Protein AF-0000000077147424 (afdb_homodimer)

Solvent-accessible surface area (backbone atoms only — not comparable to full-atom values): 7860 Å² total; per-residue (Å²): 40,25,60,48,38,51,50,50,26,61,74,69,66,55,51,65,61,60,53,12,60,73,69,71,45,54,54,68,58,47,51,35,30,51,57,46,74,40,81,52,38,33,68,56,52,48,46,49,32,61,72,77,37,68,91,52,54,65,67,60,36,61,38,73,42,79,71,70,80,119,42,26,61,47,37,52,50,50,26,62,75,68,65,55,51,64,61,57,53,12,60,72,69,72,45,54,53,69,58,47,51,34,30,52,58,46,74,41,81,52,39,33,69,56,52,49,49,47,31,63,72,77,37,67,90,53,53,66,67,60,35,61,38,73,42,80,71,70,80,119

Nearest PDB structures (foldseek):
  3op9-assembly1_A  TM=8.267E-01  e=2.813E-02  Listeria innocua
  2lyk-assembly1_B  TM=8.275E-01  e=2.813E-02  Enterococcus faecalis
  6tri-assembly1_B  TM=7.674E-01  e=4.487E-02  Lactococcus phage TP901-1
  3f52-assembly1_E  TM=8.467E-01  e=4.375E-01  Corynebacterium glutamicum
  1x57-assembly1_A  TM=8.145E-01  e=3.892E-01  Homo sapiens

Foldseek 3Di:
DQVLLVVVCVVQVPDLVNLCVQVVHDSVVSVCCNVPNDDDDPVSLVSCCVPPNVVDDSCNRRVDDDPPPD/DQVQLVVVCVVQVPDLVNLCVVVVHDSVVSVCCNVPNDDDDPVSLVCCCVPPNVVDDSCNRRVDDDPPPD

Sequence (140 aa):
MYPNLRAEMARKRIMITQISSHLKLRHATVSDKINGKFRFYYDEAFEIKKTFFPEHSLEYLFEFEENEANMYPNLRAEMARKRIMITQISSHLKLRHATVSDKINGKFRFYYDEAFEIKKTFFPEHSLEYLFEFEENEAN

pLDDT: mean 95.04, std 11.77, range [36.16, 98.81]

Structure (mmCIF, N/CA/C/O backbone):
data_AF-0000000077147424-model_v1
#
loop_
_entity.id
_entity.type
_entity.pdbx_description
1 polymer 'Phage protein'
#
loop_
_atom_site.group_PDB
_atom_site.id
_atom_site.type_symbol
_atom_site.label_atom_id
_atom_site.label_alt_id
_atom_site.label_co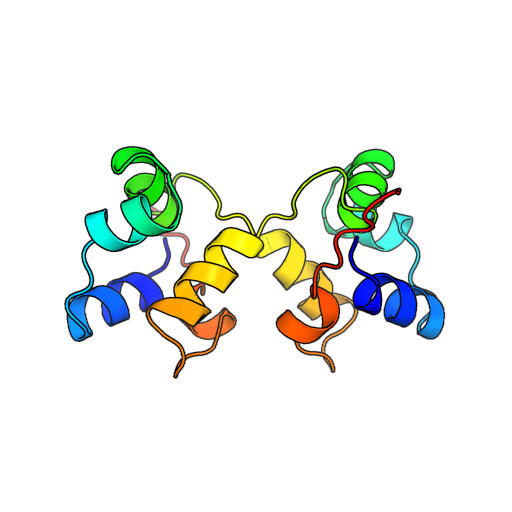mp_id
_atom_site.label_asym_id
_atom_site.label_entity_id
_atom_site.label_seq_id
_atom_site.pdbx_PDB_ins_code
_atom_site.Cartn_x
_atom_site.Cartn_y
_atom_site.Cartn_z
_atom_site.occupancy
_atom_site.B_iso_or_equiv
_atom_site.auth_seq_id
_atom_site.auth_comp_id
_atom_site.auth_asym_id
_atom_site.auth_atom_id
_atom_site.pdbx_PDB_model_num
ATOM 1 N N . MET A 1 1 ? 2.623 11.586 -8.945 1 93.88 1 MET A N 1
ATOM 2 C CA . MET A 1 1 ? 2.158 12.156 -7.68 1 93.88 1 MET A CA 1
ATOM 3 C C . MET A 1 1 ? 0.782 11.609 -7.312 1 93.88 1 MET A C 1
ATOM 5 O O . MET A 1 1 ? 0.156 10.906 -8.102 1 93.88 1 MET A O 1
ATOM 9 N N . TYR A 1 2 ? 0.279 12.031 -5.941 1 97.5 2 TYR A N 1
ATOM 10 C CA . TYR A 1 2 ? -1.034 11.625 -5.453 1 97.5 2 TYR A CA 1
ATOM 11 C C . TYR A 1 2 ? -1.946 12.828 -5.273 1 97.5 2 TYR A C 1
ATOM 13 O O . TYR A 1 2 ? -2.1 13.344 -4.16 1 97.5 2 TYR A O 1
ATOM 21 N N . PRO A 1 3 ? -2.539 13.219 -6.391 1 97.38 3 PRO A N 1
ATOM 22 C CA . PRO A 1 3 ? -3.273 14.484 -6.363 1 97.38 3 PRO A CA 1
ATOM 23 C C . PRO A 1 3 ? -4.441 14.469 -5.379 1 97.38 3 PRO A C 1
ATOM 25 O O . PRO A 1 3 ? -4.73 15.484 -4.742 1 97.38 3 PRO A O 1
ATOM 28 N N . ASN A 1 4 ? -5.156 13.344 -5.312 1 98.44 4 ASN A N 1
ATOM 29 C CA . ASN A 1 4 ? -6.285 13.273 -4.391 1 98.44 4 ASN A CA 1
ATOM 30 C C . ASN A 1 4 ? -5.832 13.375 -2.938 1 98.44 4 ASN A C 1
ATOM 32 O O . ASN A 1 4 ? -6.48 14.047 -2.131 1 98.44 4 ASN A O 1
ATOM 36 N N . LEU A 1 5 ? -4.738 12.742 -2.6 1 98.62 5 LEU A N 1
ATOM 37 C CA . LEU A 1 5 ? -4.195 12.844 -1.25 1 98.62 5 LEU A CA 1
ATOM 38 C C . LEU A 1 5 ? -3.846 14.289 -0.91 1 98.62 5 LEU A C 1
ATOM 40 O O . LEU A 1 5 ? -4.234 14.797 0.145 1 98.62 5 LEU A O 1
ATOM 44 N N . ARG A 1 6 ? -3.207 14.891 -1.836 1 97.94 6 ARG A N 1
ATOM 45 C CA . ARG A 1 6 ? -2.824 16.281 -1.626 1 97.94 6 ARG A CA 1
ATOM 46 C C . ARG A 1 6 ? -4.051 17.172 -1.439 1 97.94 6 ARG A C 1
ATOM 48 O O . ARG A 1 6 ? -4.07 18.031 -0.566 1 97.94 6 ARG A O 1
ATOM 55 N N . ALA A 1 7 ? -5 16.969 -2.293 1 98.44 7 ALA A N 1
ATOM 56 C CA . ALA A 1 7 ? -6.223 17.766 -2.225 1 98.44 7 ALA A CA 1
ATOM 57 C C . ALA A 1 7 ? -6.93 17.578 -0.887 1 98.44 7 ALA A C 1
ATOM 59 O O . ALA A 1 7 ? -7.387 18.547 -0.274 1 98.44 7 ALA A O 1
ATOM 60 N N . GLU A 1 8 ? -7.031 16.344 -0.472 1 98.62 8 GLU A N 1
ATOM 61 C CA . GLU A 1 8 ? -7.703 16.062 0.794 1 98.62 8 GLU A CA 1
ATOM 62 C C . GLU A 1 8 ? -6.91 16.625 1.972 1 98.62 8 GLU A C 1
ATOM 64 O O . GLU A 1 8 ? -7.492 17.094 2.951 1 98.62 8 GLU A O 1
ATOM 69 N N . MET A 1 9 ? -5.566 16.531 1.904 1 98.75 9 MET A N 1
ATOM 70 C CA . MET A 1 9 ? -4.73 17.156 2.926 1 98.75 9 MET A CA 1
ATOM 71 C C . MET A 1 9 ? -5.02 18.641 3.035 1 98.75 9 MET A C 1
ATOM 73 O O . MET A 1 9 ? -5.152 19.172 4.141 1 98.75 9 MET A O 1
ATOM 77 N N . ALA A 1 10 ? -5.078 19.281 1.881 1 98.5 10 ALA A N 1
ATOM 78 C CA . ALA A 1 10 ? -5.375 20.703 1.859 1 98.5 10 ALA A CA 1
ATOM 79 C C . ALA A 1 10 ? -6.766 20.984 2.422 1 98.5 10 ALA A C 1
ATOM 81 O O . ALA A 1 10 ? -6.945 21.906 3.225 1 98.5 10 ALA A O 1
ATOM 82 N N . ARG A 1 11 ? -7.723 20.219 2.096 1 98.38 11 ARG A N 1
ATOM 83 C CA . ARG A 1 11 ? -9.109 20.406 2.508 1 98.38 11 ARG A CA 1
ATOM 84 C C . ARG A 1 11 ? -9.258 20.25 4.016 1 98.38 11 ARG A C 1
ATOM 86 O O . ARG A 1 11 ? -10.008 21 4.656 1 98.38 11 ARG A O 1
ATOM 93 N N . LYS A 1 12 ? -8.562 19.344 4.543 1 98.38 12 LYS A N 1
ATOM 94 C CA . LYS A 1 12 ? -8.688 19.031 5.965 1 98.38 12 LYS A CA 1
ATOM 95 C C . LYS A 1 12 ? -7.566 19.688 6.77 1 98.38 12 LYS A C 1
ATOM 97 O O . LYS A 1 12 ? -7.461 19.484 7.98 1 98.38 12 LYS A O 1
ATOM 102 N N . ARG A 1 13 ? -6.719 20.344 6.062 1 98.5 13 ARG A N 1
ATOM 103 C CA . ARG A 1 13 ? -5.602 21.062 6.656 1 98.5 13 ARG A CA 1
ATOM 104 C C . ARG A 1 13 ? -4.656 20.094 7.383 1 98.5 13 ARG A C 1
ATOM 106 O O . ARG A 1 13 ? -4.246 20.359 8.516 1 98.5 13 ARG A O 1
ATOM 113 N N . ILE A 1 14 ? -4.445 19 6.848 1 98.69 14 ILE A N 1
ATOM 114 C CA . ILE A 1 14 ? -3.469 18.047 7.359 1 98.69 14 ILE A CA 1
ATOM 115 C C . ILE A 1 14 ? -2.082 18.375 6.816 1 98.69 14 ILE A C 1
ATOM 117 O O . ILE A 1 14 ? -1.896 18.5 5.602 1 98.69 14 ILE A O 1
ATOM 121 N N . MET A 1 15 ? -1.16 18.562 7.711 1 98.62 15 MET A N 1
ATOM 122 C CA . MET A 1 15 ? 0.202 18.906 7.324 1 98.62 15 MET A CA 1
ATOM 123 C C . MET A 1 15 ? 1.062 17.672 7.141 1 98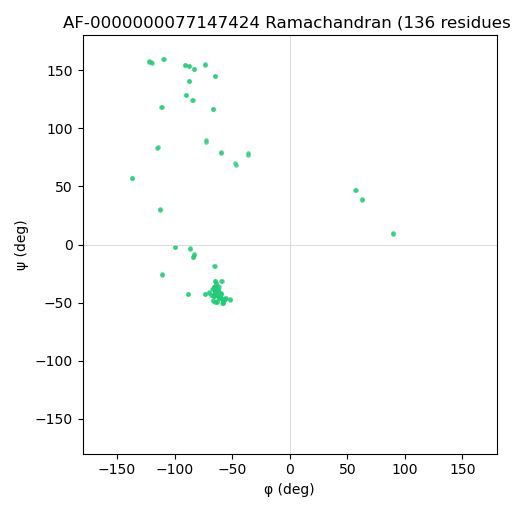.62 15 MET A C 1
ATOM 125 O O . MET A 1 15 ? 0.808 16.641 7.77 1 98.62 15 MET A O 1
ATOM 129 N N . ILE A 1 16 ? 2.105 17.797 6.32 1 98.69 16 ILE A N 1
ATOM 130 C CA . ILE A 1 16 ? 3.059 16.703 6.102 1 98.69 16 ILE A CA 1
ATOM 131 C C . ILE A 1 16 ? 3.707 16.312 7.426 1 98.69 16 ILE A C 1
ATOM 133 O O . ILE A 1 16 ? 3.961 15.133 7.668 1 98.69 16 ILE A O 1
ATOM 137 N N . THR A 1 17 ? 3.85 17.266 8.273 1 98.62 17 THR A N 1
ATOM 138 C CA . THR A 1 17 ? 4.48 17.031 9.57 1 98.62 17 THR A CA 1
ATOM 139 C C . THR A 1 17 ? 3.635 16.094 10.422 1 98.62 17 THR A C 1
ATOM 141 O O . THR A 1 17 ? 4.172 15.273 11.18 1 98.62 17 THR A O 1
ATOM 144 N N . GLN A 1 18 ? 2.361 16.203 10.344 1 98.81 18 GLN A N 1
ATOM 145 C CA . GLN A 1 18 ? 1.476 15.305 11.086 1 98.81 18 GLN A CA 1
ATOM 146 C C . GLN A 1 18 ? 1.594 13.867 10.57 1 98.81 18 GLN A C 1
ATOM 148 O O . GLN A 1 18 ? 1.661 12.93 11.367 1 98.81 18 GLN A O 1
ATOM 153 N N . ILE A 1 19 ? 1.628 13.742 9.289 1 98.81 19 ILE A N 1
ATOM 154 C CA . ILE A 1 19 ? 1.742 12.43 8.672 1 98.81 19 ILE A CA 1
ATOM 155 C C . ILE A 1 19 ? 3.109 11.828 8.992 1 98.81 19 ILE A C 1
ATOM 157 O O . ILE A 1 19 ? 3.203 10.672 9.414 1 98.81 19 ILE A O 1
ATOM 161 N N . SER A 1 20 ? 4.145 12.633 8.781 1 98.75 20 SER A N 1
ATOM 162 C CA . SER A 1 20 ? 5.5 12.148 9.023 1 98.75 20 SER A CA 1
ATOM 163 C C . SER A 1 20 ? 5.684 11.727 10.477 1 98.75 20 SER A C 1
ATOM 165 O O . SER A 1 20 ? 6.305 10.703 10.758 1 98.75 20 SER A O 1
ATOM 167 N N . SER A 1 21 ? 5.145 12.523 11.398 1 98.69 21 SER A N 1
ATOM 168 C CA . SER A 1 21 ? 5.207 12.188 12.82 1 98.69 21 SER A CA 1
ATOM 169 C C . SER A 1 21 ? 4.469 10.883 13.117 1 98.69 21 SER A C 1
ATOM 171 O O . SER A 1 21 ? 4.98 10.031 13.836 1 98.69 21 SER A O 1
ATOM 173 N N . HIS A 1 22 ? 3.332 10.75 12.531 1 98.5 22 HIS A N 1
ATOM 174 C CA . HIS A 1 22 ? 2.516 9.562 12.766 1 98.5 22 HIS A CA 1
ATOM 175 C C . HIS A 1 22 ? 3.203 8.305 12.242 1 98.5 22 HIS A C 1
ATOM 177 O O . HIS A 1 22 ? 3.154 7.254 12.883 1 98.5 22 HIS A O 1
ATOM 183 N N . LEU A 1 23 ? 3.811 8.383 11.094 1 98.5 23 LEU A N 1
ATOM 184 C CA . LEU A 1 23 ? 4.473 7.25 10.461 1 98.5 23 LEU A CA 1
ATOM 185 C C . LEU A 1 23 ? 5.879 7.059 11.023 1 98.5 23 LEU A C 1
ATOM 187 O O . LEU A 1 23 ? 6.539 6.062 10.719 1 98.5 23 LEU A O 1
ATOM 191 N N . LYS A 1 24 ? 6.336 7.988 11.797 1 98.62 24 LYS A N 1
ATOM 192 C CA . LYS A 1 24 ? 7.703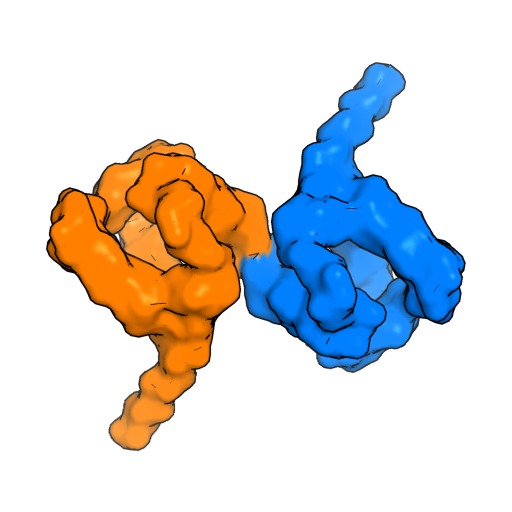 7.984 12.305 1 98.62 24 LYS A CA 1
ATOM 193 C C . LYS A 1 24 ? 8.719 7.957 11.172 1 98.62 24 LYS A C 1
ATOM 195 O O . LYS A 1 24 ? 9.656 7.156 11.18 1 98.62 24 LYS A O 1
ATOM 200 N N . LEU A 1 25 ? 8.461 8.805 10.234 1 98.62 25 LEU A N 1
ATOM 201 C CA . LEU A 1 25 ? 9.344 9.016 9.094 1 98.62 25 LEU A CA 1
ATOM 202 C C . LEU A 1 25 ? 9.773 10.477 9.008 1 98.62 25 LEU A C 1
ATOM 204 O O . LEU A 1 25 ? 9.125 11.352 9.578 1 98.62 25 LEU A O 1
ATOM 208 N N . ARG A 1 26 ? 10.883 10.688 8.336 1 98.5 26 ARG A N 1
ATOM 209 C CA . ARG A 1 26 ? 11.352 12.047 8.117 1 98.5 26 ARG A CA 1
ATOM 210 C C . ARG A 1 26 ? 10.383 12.828 7.242 1 98.5 26 ARG A C 1
ATOM 212 O O . ARG A 1 26 ? 9.836 12.289 6.281 1 98.5 26 ARG A O 1
ATOM 219 N N . HIS A 1 27 ? 10.273 14.133 7.566 1 98.44 27 HIS A N 1
ATOM 220 C CA . HIS A 1 27 ? 9.43 15.039 6.805 1 98.44 27 HIS A CA 1
ATOM 221 C C . HIS A 1 27 ? 9.734 14.961 5.312 1 98.44 27 HIS A C 1
ATOM 223 O O . HIS A 1 27 ? 8.82 14.844 4.492 1 98.44 27 HIS A O 1
ATOM 229 N N . ALA A 1 28 ? 11.008 15.008 4.984 1 98.44 28 ALA A N 1
ATOM 230 C CA . ALA A 1 28 ? 11.422 15.023 3.586 1 98.44 28 ALA A CA 1
ATOM 231 C C . ALA A 1 28 ? 11.023 13.734 2.877 1 98.44 28 ALA A C 1
ATOM 233 O O . ALA A 1 28 ? 10.648 13.758 1.702 1 98.44 28 ALA A O 1
ATOM 234 N N . THR A 1 29 ? 11.078 12.617 3.584 1 98.62 29 THR A N 1
ATOM 235 C CA . THR A 1 29 ? 10.719 11.312 3.033 1 98.62 29 THR A CA 1
ATOM 236 C C . THR A 1 29 ? 9.234 11.266 2.693 1 98.62 29 THR A C 1
ATOM 238 O O . THR A 1 29 ? 8.859 10.875 1.586 1 98.62 29 THR A O 1
ATOM 241 N N . VAL A 1 30 ? 8.414 11.781 3.598 1 98.62 30 VAL A N 1
ATOM 242 C CA . VAL A 1 30 ? 6.973 11.766 3.385 1 98.62 30 VAL A CA 1
ATOM 243 C C . VAL A 1 30 ? 6.602 12.742 2.273 1 98.62 30 VAL A C 1
ATOM 245 O O . VAL A 1 30 ? 5.766 12.438 1.422 1 98.62 30 VAL A O 1
ATOM 248 N N . SER A 1 31 ? 7.281 13.898 2.324 1 98.12 31 SER A N 1
ATOM 249 C CA . SER A 1 31 ? 7.066 14.867 1.254 1 98.12 31 SER A CA 1
ATOM 250 C C . SER A 1 31 ? 7.379 14.258 -0.11 1 98.12 31 SER A C 1
ATOM 252 O O . SER A 1 31 ? 6.594 14.391 -1.05 1 98.12 31 SER A O 1
ATOM 254 N N . ASP A 1 32 ? 8.531 13.602 -0.196 1 98.06 32 ASP A N 1
ATOM 255 C CA . ASP A 1 32 ? 8.953 12.977 -1.444 1 98.06 32 ASP A CA 1
ATOM 256 C C . ASP A 1 32 ? 7.973 11.891 -1.877 1 98.06 32 ASP A C 1
ATOM 258 O O . ASP A 1 32 ? 7.711 11.719 -3.068 1 98.06 32 ASP A O 1
ATOM 262 N N . LYS A 1 33 ? 7.402 11.156 -0.964 1 98.31 33 LYS A N 1
ATOM 263 C CA . LYS A 1 33 ? 6.43 10.109 -1.277 1 98.31 33 LYS A CA 1
ATOM 264 C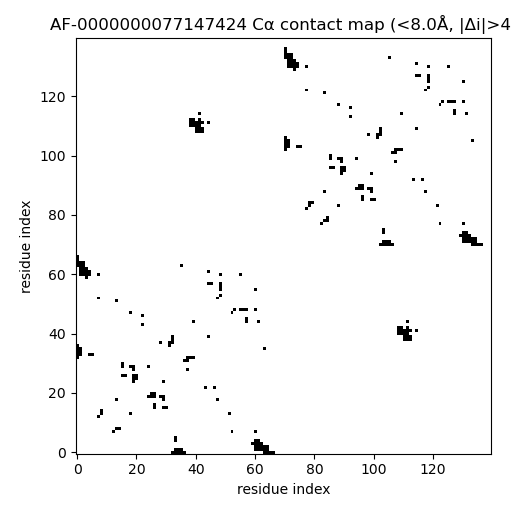 C . LYS A 1 33 ? 5.133 10.719 -1.809 1 98.31 33 LYS A C 1
ATOM 266 O O . LYS A 1 33 ? 4.605 10.273 -2.83 1 98.31 33 LYS A O 1
ATOM 271 N N . ILE A 1 34 ? 4.68 11.734 -1.214 1 97.88 34 ILE A N 1
ATOM 272 C CA . ILE A 1 34 ? 3.438 12.391 -1.604 1 97.88 34 ILE A CA 1
ATOM 273 C C . ILE A 1 34 ? 3.588 12.984 -3.004 1 97.88 34 ILE A C 1
ATOM 275 O O . ILE A 1 34 ? 2.639 12.977 -3.793 1 97.88 34 ILE A O 1
ATOM 279 N N . ASN A 1 35 ? 4.816 13.367 -3.24 1 96 35 ASN A N 1
ATOM 280 C CA . ASN A 1 35 ? 5.086 13.977 -4.539 1 96 35 ASN A CA 1
ATOM 281 C C . ASN A 1 35 ? 5.41 12.914 -5.594 1 96 35 ASN A C 1
ATOM 283 O O . ASN A 1 35 ? 5.648 13.25 -6.758 1 96 35 ASN A O 1
ATOM 287 N N . GLY A 1 36 ? 5.465 11.758 -5.219 1 96.38 36 GLY A N 1
ATOM 288 C CA . GLY A 1 36 ? 5.625 10.664 -6.168 1 96.38 36 GLY A CA 1
ATOM 289 C C . GLY A 1 36 ? 7.074 10.32 -6.449 1 96.38 36 GLY A C 1
ATOM 290 O O . GLY A 1 36 ? 7.371 9.57 -7.379 1 96.38 36 GLY A O 1
ATOM 291 N N . LYS A 1 37 ? 7.969 10.875 -5.688 1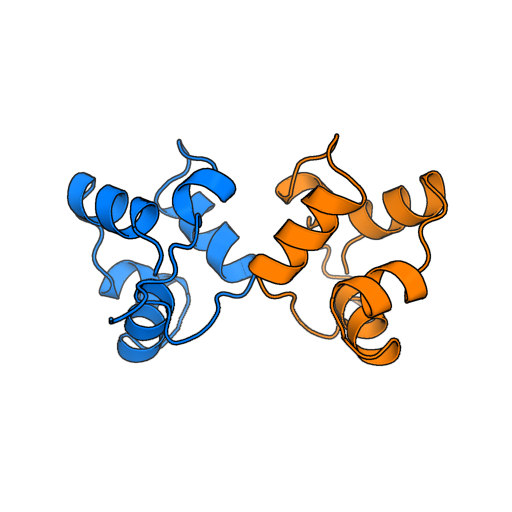 96.38 37 LYS A N 1
ATOM 292 C CA . LYS A 1 37 ? 9.391 10.578 -5.867 1 96.38 37 LYS A CA 1
ATOM 293 C C . LYS A 1 37 ? 9.727 9.188 -5.348 1 96.38 37 LYS A C 1
ATOM 295 O O . LYS A 1 37 ? 10.531 8.469 -5.953 1 96.38 37 LYS A O 1
ATOM 300 N N . PHE A 1 38 ? 9.188 8.828 -4.203 1 97.31 38 PHE A N 1
ATOM 301 C CA . PHE A 1 38 ? 9.328 7.5 -3.623 1 97.31 38 PHE A CA 1
ATOM 302 C C . PHE A 1 38 ? 7.969 6.84 -3.436 1 97.31 38 PHE A C 1
ATOM 304 O O . PHE A 1 38 ? 6.949 7.523 -3.334 1 97.31 38 PHE A O 1
ATOM 311 N N . ARG A 1 39 ? 7.988 5.59 -3.387 1 97.56 39 ARG A N 1
ATOM 312 C CA . ARG A 1 39 ? 6.758 4.82 -3.26 1 97.56 39 ARG A CA 1
ATOM 313 C C . ARG A 1 39 ? 6.32 4.727 -1.802 1 97.56 39 ARG A C 1
ATOM 315 O O . ARG A 1 39 ? 7.156 4.703 -0.896 1 97.56 39 ARG A O 1
ATOM 322 N N . PHE A 1 40 ? 5.023 4.605 -1.632 1 98.62 40 PHE A N 1
ATOM 323 C CA . PHE A 1 40 ? 4.488 4.254 -0.321 1 98.62 40 PHE A CA 1
ATOM 324 C C . PHE A 1 40 ? 4.434 2.742 -0.145 1 98.62 40 PHE A C 1
ATOM 326 O O . PHE A 1 40 ? 4.098 2.014 -1.081 1 98.62 40 PHE A O 1
ATOM 333 N N . TYR A 1 41 ? 4.777 2.387 1.075 1 98.56 41 TYR A N 1
ATOM 334 C CA . TYR A 1 41 ? 4.391 1.03 1.448 1 98.56 41 TYR A CA 1
ATOM 335 C C . TYR A 1 41 ? 2.889 0.939 1.697 1 98.56 41 TYR A C 1
ATOM 337 O O . TYR A 1 41 ? 2.25 1.937 2.041 1 98.56 41 TYR A O 1
ATOM 345 N N . TYR A 1 42 ? 2.359 -0.239 1.542 1 98.5 42 TYR A N 1
ATOM 346 C CA . TYR A 1 42 ? 0.928 -0.427 1.753 1 98.5 42 TYR A CA 1
ATOM 347 C C . TYR A 1 42 ? 0.529 -0.036 3.17 1 98.5 42 TYR A C 1
ATOM 349 O O . TYR A 1 42 ? -0.479 0.644 3.373 1 98.5 42 TYR A O 1
ATOM 357 N N . ASP A 1 43 ? 1.272 -0.481 4.172 1 97.88 43 ASP A N 1
ATOM 358 C CA . ASP A 1 43 ? 0.921 -0.223 5.566 1 97.88 43 ASP A CA 1
ATOM 359 C C . ASP A 1 43 ? 0.962 1.271 5.875 1 97.88 43 ASP A C 1
ATOM 361 O O . ASP A 1 43 ? 0.171 1.767 6.684 1 97.88 43 ASP A O 1
ATOM 365 N N . GLU A 1 44 ? 1.864 1.966 5.215 1 98.56 44 GLU A N 1
ATOM 366 C CA . GLU A 1 44 ? 1.912 3.416 5.371 1 98.56 44 GLU A CA 1
ATOM 367 C C . GLU A 1 44 ? 0.643 4.07 4.832 1 98.56 44 GLU A C 1
ATOM 369 O O . GLU A 1 44 ? 0.021 4.887 5.516 1 98.56 44 GLU A O 1
ATOM 374 N N . ALA A 1 45 ? 0.342 3.648 3.631 1 98.69 45 ALA A N 1
ATOM 375 C CA . ALA A 1 45 ? -0.854 4.184 2.986 1 98.69 45 ALA A CA 1
ATOM 376 C C . ALA A 1 45 ? -2.102 3.891 3.812 1 98.69 45 ALA A C 1
ATOM 378 O O . ALA A 1 45 ? -2.943 4.77 4.012 1 98.69 45 ALA A O 1
ATOM 379 N N . PHE A 1 46 ? -2.129 2.719 4.285 1 98.5 46 PHE A N 1
ATOM 380 C CA . PHE A 1 46 ? -3.266 2.289 5.09 1 98.5 46 PHE A CA 1
ATOM 381 C C . PHE A 1 46 ? -3.361 3.107 6.375 1 98.5 46 PHE A C 1
ATOM 383 O O . PHE A 1 46 ? -4.449 3.533 6.766 1 98.5 46 PHE A O 1
ATOM 390 N N . GLU A 1 47 ? -2.271 3.32 7.004 1 98.31 47 GLU A N 1
ATOM 391 C CA . GLU A 1 47 ? -2.25 4.09 8.242 1 98.31 47 GLU A CA 1
ATOM 392 C C . GLU A 1 47 ? -2.693 5.531 8 1 98.31 47 GLU A C 1
ATOM 394 O O . GLU A 1 47 ? -3.412 6.109 8.82 1 98.31 47 GLU A O 1
ATOM 399 N N . ILE A 1 48 ? -2.215 6.094 6.953 1 98.81 48 ILE A N 1
ATOM 400 C CA . ILE A 1 48 ? -2.605 7.457 6.605 1 98.81 48 ILE A CA 1
ATOM 401 C C . ILE A 1 48 ? -4.121 7.531 6.434 1 98.81 48 ILE A C 1
ATOM 403 O O . ILE A 1 48 ? -4.773 8.414 7 1 98.81 48 ILE A O 1
ATOM 407 N N . LYS A 1 49 ? -4.621 6.617 5.637 1 98.62 49 LYS A N 1
ATOM 408 C CA . LYS A 1 49 ? -6.062 6.582 5.414 1 98.62 49 LYS A CA 1
ATOM 409 C C . LYS A 1 49 ? -6.82 6.418 6.73 1 98.62 49 LYS A C 1
ATOM 411 O O . LYS A 1 49 ? -7.734 7.188 7.023 1 98.62 49 LYS A O 1
ATOM 416 N N . LYS A 1 50 ? -6.426 5.488 7.492 1 98.19 50 LYS A N 1
ATOM 417 C CA . LYS A 1 50 ? -7.113 5.133 8.727 1 98.19 50 LYS A CA 1
ATOM 418 C C . LYS A 1 50 ? -7.102 6.293 9.719 1 98.19 50 LYS A C 1
ATOM 420 O O . LYS A 1 50 ? -8.109 6.562 10.383 1 98.19 50 LYS A O 1
ATOM 425 N N . THR A 1 51 ? -6.082 6.953 9.797 1 98.69 51 THR A N 1
ATOM 426 C CA . THR A 1 51 ? -5.879 7.953 10.836 1 98.69 51 THR A CA 1
ATOM 427 C C . THR A 1 51 ? -6.418 9.312 10.391 1 98.69 51 THR A C 1
ATOM 429 O O . THR A 1 51 ? -7.082 10.008 11.164 1 98.69 51 THR A O 1
ATOM 432 N N . PHE A 1 52 ? -6.172 9.695 9.133 1 98.75 52 PHE A N 1
ATOM 433 C CA . PHE A 1 52 ? -6.406 11.086 8.758 1 98.75 52 PHE A CA 1
ATOM 434 C C . PHE A 1 52 ? -7.594 11.203 7.809 1 98.75 52 PHE A C 1
ATOM 436 O O . PHE A 1 52 ? -8.227 12.258 7.727 1 98.75 52 PHE A O 1
ATOM 443 N N . PHE A 1 53 ? -7.875 10.094 7.051 1 98.56 53 PHE A N 1
ATOM 444 C CA . PHE A 1 53 ? -8.906 10.188 6.027 1 98.56 53 PHE A CA 1
ATOM 445 C C . PHE A 1 53 ? -9.797 8.953 6.043 1 98.56 53 PHE A C 1
ATOM 447 O O . PHE A 1 53 ? -10.008 8.312 5.008 1 98.56 53 PHE A O 1
ATOM 454 N N . PRO A 1 54 ? -10.438 8.625 7.191 1 98 54 PRO A N 1
ATOM 455 C CA . PRO A 1 54 ? -11.211 7.391 7.301 1 98 54 PRO A CA 1
ATOM 456 C C . PRO A 1 54 ? -12.43 7.371 6.379 1 98 54 PRO A C 1
ATOM 458 O O . PRO A 1 54 ? -12.984 6.305 6.098 1 98 54 PRO A O 1
ATOM 461 N N . GLU A 1 55 ? -12.883 8.492 5.898 1 97.94 55 GLU A N 1
ATOM 462 C CA . GLU A 1 55 ? -14.078 8.617 5.07 1 97.94 55 GLU A CA 1
ATOM 463 C C . GLU A 1 55 ? -13.766 8.336 3.604 1 97.94 55 GLU A C 1
ATOM 465 O O . GLU A 1 55 ? -14.672 8.172 2.789 1 97.94 55 GLU A O 1
ATOM 470 N N . HIS A 1 56 ? -12.516 8.242 3.273 1 98.19 56 HIS A N 1
ATOM 471 C CA . HIS A 1 56 ? -12.117 8.016 1.888 1 98.19 56 HIS A CA 1
ATOM 472 C C . HIS A 1 56 ? -11.555 6.613 1.697 1 98.19 56 HIS A C 1
ATOM 474 O O . HIS A 1 56 ? -11.102 5.984 2.658 1 98.19 56 HIS A O 1
ATOM 480 N N . SER A 1 57 ? -11.555 6.172 0.483 1 97.19 57 SER A N 1
ATOM 481 C CA . SER A 1 57 ? -10.945 4.883 0.164 1 97.19 57 SER A CA 1
ATOM 482 C C . SER A 1 57 ? -9.461 5.035 -0.134 1 97.19 57 SER A C 1
ATOM 484 O O . SER A 1 57 ? -9.008 6.109 -0.533 1 97.19 57 SER A O 1
ATOM 486 N N . LEU A 1 58 ? -8.703 4.016 0.08 1 97.38 58 LEU A N 1
ATOM 487 C CA . LEU A 1 58 ? -7.289 3.975 -0.263 1 97.38 58 LEU A CA 1
ATOM 488 C C . LEU A 1 58 ? -7.078 4.285 -1.741 1 97.38 58 LEU A C 1
ATOM 490 O O . LEU A 1 58 ? -6.195 5.066 -2.096 1 97.38 58 LEU A O 1
ATOM 494 N N . GLU A 1 59 ? -7.879 3.66 -2.539 1 97.12 59 GLU A N 1
ATOM 495 C CA . GLU A 1 59 ? -7.738 3.785 -3.986 1 97.12 59 GLU A CA 1
ATOM 496 C C . GLU A 1 59 ? -7.945 5.227 -4.438 1 97.12 59 GLU A C 1
ATOM 498 O O . GLU A 1 59 ? -7.25 5.711 -5.336 1 97.12 59 GLU A O 1
ATOM 503 N N . TYR A 1 60 ? -8.922 5.855 -3.84 1 97.88 60 TYR A N 1
ATOM 504 C CA . TYR A 1 60 ? -9.164 7.262 -4.137 1 97.88 60 TYR A CA 1
ATOM 505 C C . TYR A 1 60 ? -7.977 8.117 -3.713 1 97.88 60 TYR A C 1
ATOM 507 O O . TYR A 1 60 ? -7.445 8.891 -4.512 1 97.88 60 TYR A O 1
ATOM 515 N N . LEU A 1 61 ? -7.496 7.953 -2.518 1 98.44 61 LEU A N 1
ATOM 516 C CA . LEU A 1 61 ? -6.445 8.781 -1.945 1 98.44 61 LEU A CA 1
ATOM 517 C C . LEU A 1 61 ? -5.129 8.586 -2.691 1 98.44 61 LEU A C 1
ATOM 519 O O . LEU A 1 61 ? -4.375 9.539 -2.896 1 98.44 61 LEU A O 1
ATOM 523 N N . PHE A 1 62 ? -4.91 7.367 -3.086 1 98.44 62 PHE A N 1
ATOM 524 C CA . PHE A 1 62 ? -3.588 7.039 -3.602 1 98.44 62 PHE A CA 1
ATOM 525 C C . PHE A 1 62 ? -3.648 6.727 -5.09 1 98.44 62 PHE A C 1
ATOM 527 O O . PHE A 1 62 ? -2.889 5.895 -5.586 1 98.44 62 PHE A O 1
ATOM 534 N N . GLU A 1 63 ? -4.617 7.383 -5.738 1 97.12 63 GLU A N 1
ATOM 535 C CA . GLU A 1 63 ? -4.586 7.395 -7.199 1 97.12 63 GLU A CA 1
ATOM 536 C C . GLU A 1 63 ? -3.387 8.18 -7.719 1 97.12 63 GLU A C 1
ATOM 538 O O . GLU A 1 63 ? -3.277 9.383 -7.48 1 97.12 63 GLU A O 1
ATOM 543 N N . PHE A 1 64 ? -2.514 7.387 -8.422 1 96.44 64 PHE A N 1
ATOM 544 C CA . PHE A 1 64 ? -1.243 7.977 -8.828 1 96.44 64 PHE A CA 1
ATOM 545 C C . PHE A 1 64 ? -1.364 8.633 -10.203 1 96.44 64 PHE A C 1
ATOM 547 O O . PHE A 1 64 ? -1.97 8.07 -11.109 1 96.44 64 PHE A O 1
ATOM 554 N N . GLU A 1 65 ? -0.945 9.859 -10.258 1 93.38 65 GLU A N 1
ATOM 555 C CA . GLU A 1 65 ? -0.849 10.555 -11.539 1 93.38 65 GLU A CA 1
ATOM 556 C C . GLU A 1 65 ? 0.606 10.82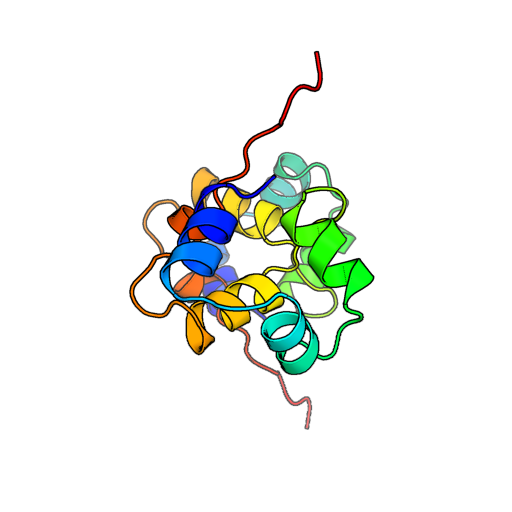 -11.914 1 93.38 65 GLU A C 1
ATOM 558 O O . GLU A 1 65 ? 1.37 11.367 -11.117 1 93.38 65 GLU A O 1
ATOM 563 N N . GLU A 1 66 ? 0.966 10.234 -13.023 1 85.56 66 GLU A N 1
ATOM 564 C CA . GLU A 1 66 ? 2.328 10.438 -13.508 1 85.56 66 GLU A CA 1
ATOM 565 C C . GLU A 1 66 ? 2.512 11.844 -14.07 1 85.56 66 GLU A C 1
ATOM 567 O O . GLU A 1 66 ? 1.708 12.297 -14.883 1 85.56 66 GLU A O 1
ATOM 572 N N . ASN A 1 67 ? 2.861 12.758 -13.281 1 63.34 67 ASN A N 1
ATOM 573 C CA . ASN A 1 67 ? 3.117 14.07 -13.867 1 63.34 67 ASN A CA 1
ATOM 574 C C . ASN A 1 67 ? 4.23 14.008 -14.906 1 63.34 67 ASN A C 1
ATOM 576 O O . ASN A 1 67 ? 5.328 13.531 -14.625 1 63.34 67 ASN A O 1
ATOM 580 N N . GLU A 1 68 ? 3.795 13.531 -16.094 1 50.97 68 GLU A N 1
ATOM 581 C CA . GLU A 1 68 ? 4.754 13.648 -17.188 1 50.97 68 GLU A CA 1
ATOM 582 C C . GLU A 1 68 ? 5.367 15.047 -17.234 1 50.97 68 GLU A C 1
ATOM 584 O O . GLU A 1 68 ? 4.648 16.047 -17.297 1 50.97 68 GLU A O 1
ATOM 589 N N . ALA A 1 69 ? 6.23 15.477 -16.281 1 44.53 69 ALA A N 1
ATOM 590 C CA . ALA A 1 69 ? 6.953 16.656 -16.734 1 44.53 69 ALA A CA 1
ATOM 591 C C . ALA A 1 69 ? 7.262 16.578 -18.234 1 44.53 69 ALA A C 1
ATOM 593 O O . ALA A 1 69 ? 7.918 15.641 -18.688 1 44.53 69 ALA A O 1
ATOM 594 N N . ASN A 1 70 ? 6.281 16.859 -19.031 1 36.16 70 ASN A N 1
ATOM 595 C CA . ASN A 1 70 ? 6.742 17.281 -20.344 1 36.16 70 ASN A CA 1
ATOM 596 C C . ASN A 1 70 ? 7.914 18.25 -20.25 1 36.16 70 ASN A C 1
ATOM 598 O O . ASN A 1 70 ? 7.895 19.172 -19.422 1 36.16 70 ASN A O 1
ATOM 602 N N . MET B 1 1 ? 2.322 -11.859 8.562 1 93.81 1 MET B N 1
ATOM 603 C CA . MET B 1 1 ? 1.883 -12.453 7.305 1 93.81 1 MET B CA 1
ATOM 604 C C . MET B 1 1 ? 0.521 -11.906 6.891 1 93.81 1 MET B C 1
ATOM 606 O O . MET B 1 1 ? -0.122 -11.188 7.66 1 93.81 1 MET B O 1
ATOM 610 N N . TYR B 1 2 ? 0.061 -12.32 5.516 1 97.5 2 TYR B N 1
ATOM 611 C CA . TYR B 1 2 ? -1.235 -11.914 4.984 1 97.5 2 TYR B CA 1
ATOM 612 C C . TYR B 1 2 ? -2.146 -13.117 4.781 1 97.5 2 TYR B C 1
ATOM 614 O O . TYR B 1 2 ? -2.262 -13.633 3.666 1 97.5 2 TYR B O 1
ATOM 622 N N . PRO B 1 3 ? -2.787 -13.492 5.883 1 97.31 3 PRO B N 1
ATOM 623 C CA . PRO B 1 3 ? -3.527 -14.758 5.836 1 97.31 3 PRO B CA 1
ATOM 624 C C . PRO B 1 3 ? -4.668 -14.734 4.816 1 97.31 3 PRO B C 1
ATOM 626 O O . PRO B 1 3 ? -4.941 -15.75 4.176 1 97.31 3 PRO B O 1
ATOM 629 N N . ASN B 1 4 ? -5.359 -13.609 4.723 1 98.38 4 ASN B N 1
ATOM 630 C CA . ASN B 1 4 ? -6.461 -13.531 3.771 1 98.38 4 ASN B CA 1
ATOM 631 C C . ASN B 1 4 ? -5.969 -13.648 2.332 1 98.38 4 ASN B C 1
ATOM 633 O O . ASN B 1 4 ? -6.594 -14.312 1.509 1 98.38 4 ASN B O 1
ATOM 637 N N . LEU B 1 5 ? -4.859 -13.016 2.027 1 98.62 5 LEU B N 1
ATOM 638 C CA . LEU B 1 5 ? -4.281 -13.117 0.693 1 98.62 5 LEU B CA 1
ATOM 639 C C . LEU B 1 5 ? -3.924 -14.562 0.369 1 98.62 5 LEU B C 1
ATOM 641 O O . LEU B 1 5 ? -4.281 -15.078 -0.695 1 98.62 5 LEU B O 1
ATOM 645 N N . ARG B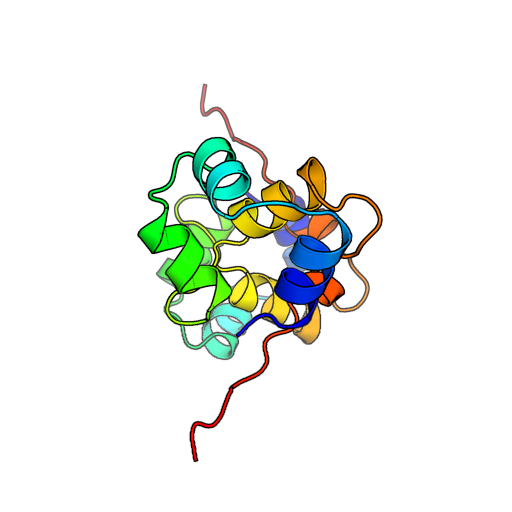 1 6 ? -3.318 -15.18 1.312 1 97.94 6 ARG B N 1
ATOM 646 C CA . ARG B 1 6 ? -2.932 -16.578 1.117 1 97.94 6 ARG B CA 1
ATOM 647 C C . ARG B 1 6 ? -4.156 -17.453 0.896 1 97.94 6 ARG B C 1
ATOM 649 O O . ARG B 1 6 ? -4.148 -18.328 0.027 1 97.94 6 ARG B O 1
ATOM 656 N N . ALA B 1 7 ? -5.137 -17.25 1.718 1 98.44 7 ALA B N 1
ATOM 657 C CA . ALA B 1 7 ? -6.355 -18.047 1.615 1 98.44 7 ALA B CA 1
ATOM 658 C C . ALA B 1 7 ? -7.023 -17.859 0.257 1 98.44 7 ALA B C 1
ATOM 660 O O . ALA B 1 7 ? -7.465 -18.828 -0.365 1 98.44 7 ALA B O 1
ATOM 661 N N . GLU B 1 8 ? -7.105 -16.609 -0.163 1 98.62 8 GLU B N 1
ATOM 662 C CA . GLU B 1 8 ? -7.738 -16.344 -1.45 1 98.62 8 GLU B CA 1
ATOM 663 C C . GLU B 1 8 ? -6.914 -16.906 -2.602 1 98.62 8 GLU B C 1
ATOM 665 O O . GLU B 1 8 ? -7.469 -17.375 -3.598 1 98.62 8 GLU B O 1
ATOM 670 N N . MET B 1 9 ? -5.57 -16.812 -2.498 1 98.69 9 MET B N 1
ATOM 671 C CA . MET B 1 9 ? -4.703 -17.438 -3.492 1 98.69 9 MET B CA 1
ATOM 672 C C . MET B 1 9 ? -5 -18.938 -3.607 1 98.69 9 MET B C 1
ATOM 674 O O . MET B 1 9 ? -5.094 -19.469 -4.715 1 98.69 9 MET B O 1
ATOM 678 N N . ALA B 1 10 ? -5.086 -19.562 -2.461 1 98.5 10 ALA B N 1
ATOM 679 C CA . ALA B 1 10 ? -5.387 -20.984 -2.443 1 98.5 10 ALA B CA 1
ATOM 680 C C . ALA B 1 10 ? -6.758 -21.266 -3.049 1 98.5 10 ALA B C 1
ATOM 682 O O . ALA B 1 10 ? -6.914 -22.203 -3.85 1 98.5 10 ALA B O 1
ATOM 683 N N . ARG B 1 11 ? -7.727 -20.5 -2.744 1 98.38 11 ARG B N 1
ATOM 684 C CA . ARG B 1 11 ? -9.102 -20.688 -3.201 1 98.38 11 ARG B CA 1
ATOM 685 C C . ARG B 1 11 ? -9.203 -20.531 -4.715 1 98.38 11 ARG B C 1
ATOM 687 O O . ARG B 1 11 ? -9.93 -21.281 -5.375 1 98.38 11 ARG B O 1
ATOM 694 N N . LYS B 1 12 ? -8.484 -19.625 -5.219 1 98.38 12 LYS B N 1
ATOM 695 C CA . LYS B 1 12 ? -8.562 -19.328 -6.645 1 98.38 12 LYS B CA 1
ATOM 696 C C . LYS B 1 12 ? -7.418 -19.984 -7.41 1 98.38 12 LYS B C 1
ATOM 698 O O . LYS B 1 12 ? -7.273 -19.781 -8.617 1 98.38 12 LYS B O 1
ATOM 703 N N . ARG B 1 13 ? -6.605 -20.625 -6.68 1 98.5 13 ARG B N 1
ATOM 704 C CA . ARG B 1 13 ? -5.469 -21.359 -7.238 1 98.5 13 ARG B CA 1
ATOM 705 C C . ARG B 1 13 ? -4.5 -20.406 -7.934 1 98.5 13 ARG B C 1
ATOM 707 O O . ARG B 1 13 ? -4.055 -20.672 -9.055 1 98.5 13 ARG B O 1
ATOM 714 N N . ILE B 1 14 ? -4.297 -19.297 -7.406 1 98.69 14 ILE B N 1
ATOM 715 C CA . ILE B 1 14 ? -3.301 -18.344 -7.887 1 98.69 14 ILE B CA 1
ATOM 716 C C . ILE B 1 14 ? -1.935 -18.688 -7.297 1 98.69 14 ILE B C 1
ATOM 718 O O . ILE B 1 14 ? -1.789 -18.797 -6.078 1 98.69 14 ILE B O 1
ATOM 722 N N . MET B 1 15 ? -0.993 -18.875 -8.156 1 98.62 15 MET B N 1
ATOM 723 C CA . MET B 1 15 ? 0.354 -19.234 -7.727 1 98.62 15 MET B CA 1
ATOM 724 C C . MET B 1 15 ? 1.211 -17.984 -7.52 1 98.62 15 MET B C 1
ATOM 726 O O . MET B 1 15 ? 0.981 -16.953 -8.156 1 98.62 15 MET B O 1
ATOM 730 N N . ILE B 1 16 ? 2.234 -18.109 -6.664 1 98.62 16 ILE B N 1
ATOM 731 C CA . ILE B 1 16 ? 3.186 -17.031 -6.418 1 98.62 16 ILE B CA 1
ATOM 732 C C . ILE B 1 16 ? 3.873 -16.641 -7.723 1 98.62 16 ILE B C 1
ATOM 734 O O . ILE B 1 16 ? 4.137 -15.461 -7.965 1 98.62 16 ILE B O 1
ATOM 738 N N . THR B 1 17 ? 4.031 -17.594 -8.57 1 98.62 17 THR B N 1
ATOM 739 C CA . THR B 1 17 ? 4.703 -17.359 -9.844 1 98.62 17 THR B CA 1
ATOM 740 C C . THR B 1 17 ? 3.887 -16.422 -10.727 1 98.62 17 THR B C 1
ATOM 742 O O . THR B 1 17 ? 4.449 -15.617 -11.469 1 98.62 17 THR B O 1
ATOM 745 N N . GLN B 1 18 ? 2.619 -16.516 -10.695 1 98.81 18 GLN B N 1
ATOM 746 C CA . GLN B 1 18 ? 1.757 -15.625 -11.453 1 98.81 18 GLN B CA 1
ATOM 747 C C . GLN B 1 18 ? 1.864 -14.195 -10.945 1 98.81 18 GLN B C 1
ATOM 749 O O . GLN B 1 18 ? 1.959 -13.25 -11.742 1 98.81 18 GLN B O 1
ATOM 754 N N . ILE B 1 19 ? 1.857 -14.062 -9.656 1 98.81 19 ILE B N 1
ATOM 755 C CA . ILE B 1 19 ? 1.96 -12.742 -9.039 1 98.81 19 ILE B CA 1
ATOM 756 C C . ILE B 1 19 ? 3.338 -12.148 -9.32 1 98.81 19 ILE B C 1
ATOM 758 O O . ILE B 1 19 ? 3.449 -10.992 -9.742 1 98.81 19 ILE B O 1
ATOM 762 N N . SER B 1 20 ? 4.359 -12.969 -9.086 1 98.75 20 SER B N 1
ATOM 763 C CA . SER B 1 20 ? 5.723 -12.484 -9.297 1 98.75 20 SER B CA 1
ATOM 764 C C . SER B 1 20 ? 5.949 -12.07 -10.742 1 98.75 20 SER B C 1
ATOM 766 O O . SER B 1 20 ? 6.582 -11.047 -11.008 1 98.75 20 SER B O 1
ATOM 768 N N . SER B 1 21 ? 5.441 -12.867 -11.672 1 98.69 21 SER B N 1
ATOM 769 C CA . SER B 1 21 ? 5.547 -12.539 -13.094 1 98.69 21 SER B CA 1
ATOM 770 C C . SER B 1 21 ? 4.824 -11.234 -13.414 1 98.69 21 SER B C 1
ATOM 772 O O . SER B 1 21 ? 5.359 -10.383 -14.125 1 98.69 21 SER B O 1
ATOM 774 N N . HIS B 1 22 ? 3.668 -11.094 -12.859 1 98.5 22 HIS B N 1
ATOM 775 C CA . HIS B 1 22 ? 2.865 -9.898 -13.133 1 98.5 22 HIS B CA 1
ATOM 776 C C . HIS B 1 22 ? 3.543 -8.648 -12.594 1 98.5 22 HIS B C 1
ATOM 778 O O . HIS B 1 22 ? 3.518 -7.598 -13.242 1 98.5 22 HIS B O 1
ATOM 784 N N . LEU B 1 23 ? 4.121 -8.719 -11.43 1 98.5 23 LEU B N 1
ATOM 785 C CA . LEU B 1 23 ? 4.77 -7.59 -10.773 1 98.5 23 LEU B CA 1
ATOM 786 C C . LEU B 1 23 ? 6.191 -7.406 -11.289 1 98.5 23 LEU B C 1
ATOM 788 O O . LEU B 1 23 ? 6.848 -6.41 -10.977 1 98.5 23 LEU B O 1
ATOM 792 N N . LYS B 1 24 ? 6.664 -8.328 -12.062 1 98.62 24 LYS B N 1
ATOM 793 C CA . LYS B 1 24 ? 8.047 -8.328 -12.531 1 98.62 24 LYS B CA 1
ATOM 794 C C . LYS B 1 24 ? 9.023 -8.305 -11.359 1 98.62 24 LYS B C 1
ATOM 796 O O . LYS B 1 24 ? 9.969 -7.504 -11.352 1 98.62 24 LYS B O 1
ATOM 801 N N . LEU B 1 25 ? 8.734 -9.148 -10.43 1 98.62 25 LEU B N 1
ATOM 802 C CA . LEU B 1 25 ? 9.578 -9.359 -9.258 1 98.62 25 LEU B CA 1
ATOM 803 C C . LEU B 1 25 ? 10 -10.82 -9.156 1 98.62 25 LEU B C 1
ATOM 805 O O . LEU B 1 25 ? 9.375 -11.695 -9.75 1 98.62 25 LEU B O 1
ATOM 809 N N . ARG B 1 26 ? 11.102 -11.031 -8.453 1 98.5 26 ARG B N 1
ATOM 810 C CA . ARG B 1 26 ? 11.555 -12.398 -8.219 1 98.5 26 ARG B CA 1
ATOM 811 C C . ARG B 1 26 ? 10.555 -13.172 -7.371 1 98.5 26 ARG B C 1
ATOM 813 O O . ARG B 1 26 ? 9.984 -12.625 -6.426 1 98.5 26 ARG B O 1
ATOM 820 N N . HIS B 1 27 ? 10.453 -14.477 -7.688 1 98.44 27 HIS B N 1
ATOM 821 C CA . HIS B 1 27 ? 9.578 -15.383 -6.949 1 98.44 27 HIS B CA 1
ATOM 822 C C . HIS B 1 27 ? 9.844 -15.297 -5.449 1 98.44 27 HIS B C 1
ATOM 824 O O . HIS B 1 27 ? 8.906 -15.172 -4.656 1 98.44 27 HIS B O 1
ATOM 830 N N . ALA B 1 28 ? 11.102 -15.344 -5.09 1 98.44 28 ALA B N 1
ATOM 831 C CA . ALA B 1 28 ? 11.484 -15.359 -3.68 1 98.44 28 ALA B CA 1
ATOM 832 C C . ALA B 1 28 ? 11.07 -14.07 -2.984 1 98.44 28 ALA B C 1
ATOM 834 O O . ALA B 1 28 ? 10.656 -14.086 -1.821 1 98.44 28 ALA B O 1
ATOM 835 N N . THR B 1 29 ? 11.148 -12.961 -3.689 1 98.62 29 THR B N 1
ATOM 836 C CA . THR B 1 29 ? 10.773 -11.656 -3.15 1 98.62 29 THR B CA 1
ATOM 837 C C . THR B 1 29 ? 9.281 -11.602 -2.855 1 98.62 29 THR B C 1
ATOM 839 O O . THR B 1 29 ? 8.867 -11.211 -1.761 1 98.62 29 THR B O 1
ATOM 842 N N . VAL B 1 30 ? 8.492 -12.102 -3.781 1 98.62 30 VAL B N 1
ATOM 843 C CA . VAL B 1 30 ? 7.039 -12.086 -3.611 1 98.62 30 VAL B CA 1
ATOM 844 C C . VAL B 1 30 ? 6.633 -13.062 -2.512 1 98.62 30 VAL B C 1
ATOM 846 O O . VAL B 1 30 ? 5.773 -12.75 -1.685 1 98.62 30 VAL B O 1
ATOM 849 N N . SER B 1 31 ? 7.301 -14.219 -2.553 1 98.12 31 SER B N 1
ATOM 850 C CA . SER B 1 31 ? 7.051 -15.18 -1.488 1 98.12 31 SER B CA 1
ATOM 851 C C . SER B 1 31 ? 7.324 -14.578 -0.116 1 98.12 31 SER B C 1
ATOM 853 O O . SER B 1 31 ? 6.512 -14.703 0.8 1 98.12 31 SER B O 1
ATOM 855 N N . ASP B 1 32 ? 8.469 -13.93 0.012 1 98.06 32 ASP B N 1
ATOM 856 C CA . ASP B 1 32 ? 8.859 -13.305 1.273 1 98.06 32 ASP B CA 1
ATOM 857 C C . ASP B 1 32 ? 7.871 -12.219 1.677 1 98.06 32 ASP B C 1
ATOM 859 O O . ASP B 1 32 ? 7.574 -12.047 2.861 1 98.06 32 ASP B O 1
ATOM 863 N N . LYS B 1 33 ? 7.332 -11.477 0.75 1 98.25 33 LYS B N 1
ATOM 864 C CA . LYS B 1 33 ? 6.352 -10.43 1.035 1 98.25 33 LYS B CA 1
ATOM 865 C C . LYS B 1 33 ? 5.039 -11.031 1.529 1 98.25 33 LYS B C 1
ATOM 867 O O . LYS B 1 33 ? 4.488 -10.586 2.537 1 98.25 33 LYS B O 1
ATOM 872 N N . ILE B 1 34 ? 4.609 -12.047 0.922 1 97.81 34 ILE B N 1
ATOM 873 C CA . ILE B 1 34 ? 3.355 -12.703 1.278 1 97.81 34 ILE B CA 1
ATOM 874 C C . ILE B 1 34 ? 3.463 -13.297 2.682 1 97.81 34 ILE B C 1
ATOM 876 O O . ILE B 1 34 ? 2.494 -13.281 3.443 1 97.81 34 ILE B O 1
ATOM 880 N N . ASN B 1 35 ? 4.68 -13.68 2.951 1 96 35 ASN B N 1
ATOM 881 C CA . ASN B 1 35 ? 4.91 -14.281 4.258 1 96 35 ASN B CA 1
ATOM 882 C C . ASN B 1 35 ? 5.211 -13.234 5.32 1 96 35 ASN B C 1
ATOM 884 O O . ASN B 1 35 ? 5.422 -13.562 6.488 1 96 35 ASN B O 1
ATOM 888 N N . GLY B 1 36 ? 5.273 -12.062 4.953 1 96.31 36 GLY B N 1
ATOM 889 C CA . GLY B 1 36 ? 5.406 -10.977 5.906 1 96.31 36 GLY B CA 1
ATOM 890 C C . GLY B 1 36 ? 6.852 -10.633 6.227 1 96.31 36 GLY B C 1
ATOM 891 O O . GLY B 1 36 ? 7.125 -9.883 7.164 1 96.31 36 GLY B O 1
ATOM 892 N N . LYS B 1 37 ? 7.773 -11.195 5.496 1 96.25 37 LYS B N 1
ATOM 893 C CA . LYS B 1 37 ? 9.188 -10.898 5.711 1 96.25 37 LYS B CA 1
ATOM 894 C C . LYS B 1 37 ? 9.547 -9.508 5.203 1 96.25 37 LYS B C 1
ATOM 896 O O . LYS B 1 37 ? 10.328 -8.797 5.832 1 96.25 37 LYS B O 1
ATOM 901 N N . PHE B 1 38 ? 9.047 -9.141 4.035 1 97.31 38 PHE B N 1
ATOM 902 C CA . PHE B 1 38 ? 9.211 -7.816 3.453 1 97.31 38 PHE B CA 1
ATOM 903 C C . PHE B 1 38 ? 7.855 -7.148 3.234 1 97.31 38 PHE B C 1
ATOM 905 O O . PHE B 1 38 ? 6.836 -7.832 3.113 1 97.31 38 PHE B O 1
ATOM 912 N N . ARG B 1 39 ? 7.871 -5.906 3.188 1 97.56 39 ARG B N 1
ATOM 913 C CA . ARG B 1 39 ? 6.645 -5.133 3.025 1 97.56 39 ARG B CA 1
ATOM 914 C C . ARG B 1 39 ? 6.25 -5.035 1.557 1 97.56 39 ARG B C 1
ATOM 916 O O . ARG B 1 39 ? 7.113 -5.004 0.676 1 97.56 39 ARG B O 1
ATOM 923 N N . PHE B 1 40 ? 4.965 -4.91 1.336 1 98.62 40 PHE B N 1
ATOM 924 C CA . PHE B 1 40 ? 4.469 -4.559 0.011 1 98.62 40 PHE B CA 1
ATOM 925 C C . PHE B 1 40 ? 4.426 -3.047 -0.17 1 98.62 40 PHE B C 1
ATOM 927 O O . PHE B 1 40 ? 4.059 -2.318 0.754 1 98.62 40 PHE B O 1
ATOM 934 N N . TYR B 1 41 ? 4.805 -2.701 -1.378 1 98.56 41 TYR B N 1
ATOM 935 C CA . TYR B 1 41 ? 4.438 -1.344 -1.767 1 98.56 41 TYR B CA 1
ATOM 936 C C . TYR B 1 41 ? 2.943 -1.246 -2.062 1 98.56 41 TYR B C 1
ATOM 938 O O . TYR B 1 41 ? 2.311 -2.24 -2.424 1 98.56 41 TYR B O 1
ATOM 946 N N . TYR B 1 42 ? 2.414 -0.07 -1.92 1 98.56 42 TYR B N 1
ATOM 947 C CA . TYR B 1 42 ? 0.99 0.124 -2.172 1 98.56 42 TYR B CA 1
ATOM 948 C C . TYR B 1 42 ? 0.63 -0.267 -3.6 1 98.56 42 TYR B C 1
ATOM 950 O O . TYR B 1 42 ? -0.375 -0.942 -3.83 1 98.56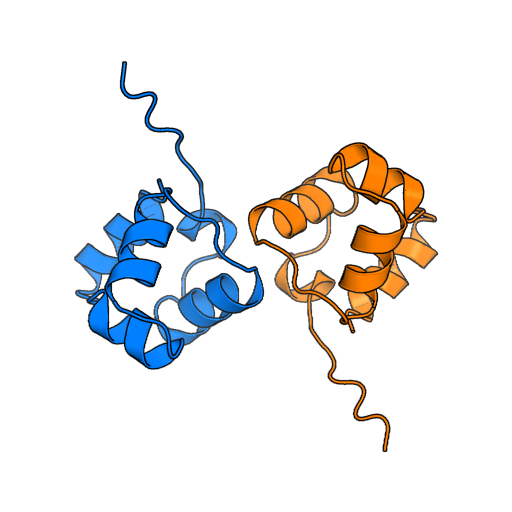 42 TYR B O 1
ATOM 958 N N . ASP B 1 43 ? 1.396 0.175 -4.582 1 97.88 43 ASP B N 1
ATOM 959 C CA . ASP B 1 43 ? 1.083 -0.084 -5.984 1 97.88 43 ASP B CA 1
ATOM 960 C C . ASP B 1 43 ? 1.131 -1.579 -6.293 1 97.88 43 ASP B C 1
ATOM 962 O O . ASP B 1 43 ? 0.361 -2.072 -7.117 1 97.88 43 ASP B O 1
ATOM 966 N N . GLU B 1 44 ? 2.02 -2.275 -5.613 1 98.56 44 GLU B N 1
ATOM 967 C CA . GLU B 1 44 ? 2.068 -3.727 -5.766 1 98.56 44 GLU B CA 1
ATOM 968 C C . GLU B 1 44 ? 0.783 -4.379 -5.266 1 98.56 44 GLU B C 1
ATOM 970 O O . GLU B 1 44 ? 0.178 -5.191 -5.969 1 98.56 44 GLU B O 1
ATOM 975 N N . ALA B 1 45 ? 0.442 -3.951 -4.074 1 98.69 45 ALA B N 1
ATOM 976 C CA . ALA B 1 45 ? -0.773 -4.484 -3.463 1 98.69 45 ALA B CA 1
ATOM 977 C C . ALA B 1 45 ? -1.996 -4.188 -4.328 1 98.69 45 ALA B C 1
ATOM 979 O O . ALA B 1 45 ? -2.832 -5.066 -4.551 1 98.69 45 ALA B O 1
ATOM 980 N N . PHE B 1 46 ? -2.006 -3.02 -4.793 1 98.5 46 PHE B N 1
ATOM 981 C CA . PHE B 1 46 ? -3.119 -2.586 -5.629 1 98.5 46 PHE B CA 1
ATOM 982 C C . PHE B 1 46 ? -3.18 -3.404 -6.914 1 98.5 46 PHE B C 1
ATOM 984 O O . PHE B 1 46 ? -4.258 -3.826 -7.336 1 98.5 46 PHE B O 1
ATOM 991 N N . GLU B 1 47 ? -2.072 -3.619 -7.52 1 98.31 47 GLU B N 1
ATOM 992 C CA . GLU B 1 47 ? -2.018 -4.391 -8.758 1 98.31 47 GLU B CA 1
ATOM 993 C C . GLU B 1 47 ? -2.473 -5.828 -8.531 1 98.31 47 GLU B C 1
ATOM 995 O O . GLU B 1 47 ? -3.17 -6.402 -9.367 1 98.31 47 GLU B O 1
ATOM 1000 N N . ILE B 1 48 ? -2.027 -6.391 -7.465 1 98.81 48 ILE B N 1
ATOM 1001 C CA . ILE B 1 48 ? -2.432 -7.75 -7.129 1 98.81 48 ILE B CA 1
ATOM 1002 C C . ILE B 1 48 ? -3.951 -7.82 -7 1 98.81 48 ILE B C 1
ATOM 1004 O O . ILE B 1 48 ? -4.59 -8.703 -7.582 1 98.81 48 ILE B O 1
ATOM 1008 N N . LYS B 1 49 ? -4.477 -6.906 -6.223 1 98.56 49 LYS B N 1
ATOM 1009 C CA . LYS B 1 49 ? -5.922 -6.867 -6.039 1 98.56 49 LYS B CA 1
ATOM 1010 C C . LYS B 1 49 ? -6.641 -6.707 -7.379 1 98.56 49 LYS B C 1
ATOM 1012 O O . LYS B 1 49 ? -7.551 -7.473 -7.695 1 98.56 49 LYS B O 1
ATOM 1017 N N . LYS B 1 50 ? -6.219 -5.766 -8.133 1 98.19 50 LYS B N 1
ATOM 1018 C CA . LYS B 1 50 ? -6.871 -5.414 -9.391 1 98.19 50 LYS B CA 1
ATOM 1019 C C . LYS B 1 50 ? -6.832 -6.578 -10.375 1 98.19 50 LYS B C 1
ATOM 1021 O O . LYS B 1 50 ? -7.816 -6.848 -11.07 1 98.19 50 LYS B O 1
ATOM 1026 N N . THR B 1 51 ? -5.805 -7.246 -10.414 1 98.69 51 THR B N 1
ATOM 1027 C CA . THR B 1 51 ? -5.57 -8.25 -11.445 1 98.69 51 THR B CA 1
ATOM 1028 C C . THR B 1 51 ? -6.125 -9.609 -11.023 1 98.69 51 THR B C 1
ATOM 1030 O O . THR B 1 51 ? -6.762 -10.305 -11.812 1 98.69 51 THR B O 1
ATOM 1033 N N . PHE B 1 52 ? -5.926 -9.992 -9.758 1 98.75 52 PHE B N 1
ATOM 1034 C CA . PHE B 1 52 ? -6.176 -11.375 -9.391 1 98.75 52 PHE B CA 1
ATOM 1035 C C . PHE B 1 52 ? -7.391 -11.484 -8.477 1 98.75 52 PHE B C 1
ATOM 1037 O O . PHE B 1 52 ? -8.031 -12.539 -8.406 1 98.75 52 PHE B O 1
ATOM 1044 N N . PHE B 1 53 ? -7.695 -10.367 -7.727 1 98.56 53 PHE B N 1
ATOM 1045 C CA . PHE B 1 53 ? -8.766 -10.453 -6.734 1 98.56 53 PHE B CA 1
ATOM 1046 C C . PHE B 1 53 ? -9.648 -9.211 -6.785 1 98.56 53 PHE B C 1
ATOM 1048 O O . PHE B 1 53 ? -9.891 -8.57 -5.758 1 98.56 53 PHE B O 1
ATOM 1055 N N . PRO B 1 54 ? -10.25 -8.898 -7.949 1 98 54 PRO B N 1
ATOM 1056 C CA . PRO B 1 54 ? -11.016 -7.664 -8.086 1 98 54 PRO B CA 1
ATOM 1057 C C . PRO B 1 54 ? -12.266 -7.641 -7.203 1 98 54 PRO B C 1
ATOM 1059 O O . PRO B 1 54 ? -12.82 -6.57 -6.941 1 98 54 PRO B O 1
ATOM 1062 N N . GLU B 1 55 ? -12.734 -8.75 -6.73 1 97.94 55 GLU B N 1
ATOM 1063 C CA . GLU B 1 55 ? -13.953 -8.875 -5.934 1 97.94 55 GLU B CA 1
ATOM 1064 C C . GLU B 1 55 ? -13.68 -8.586 -4.461 1 97.94 55 GLU B C 1
ATOM 1066 O O . GLU B 1 55 ? -14.617 -8.422 -3.672 1 97.94 55 GLU B O 1
ATOM 1071 N N . HIS B 1 56 ? -12.445 -8.492 -4.09 1 98.19 56 HIS B N 1
ATOM 1072 C CA . HIS B 1 56 ? -12.086 -8.273 -2.693 1 98.19 56 HIS B CA 1
ATOM 1073 C C . HIS B 1 56 ? -11.523 -6.867 -2.488 1 98.19 56 HIS B C 1
ATOM 1075 O O . HIS B 1 56 ? -11.039 -6.242 -3.438 1 98.19 56 HIS B O 1
ATOM 1081 N N . SER B 1 57 ? -11.562 -6.422 -1.29 1 97.19 57 SER B N 1
ATOM 1082 C CA . SER B 1 57 ? -10.961 -5.133 -0.956 1 97.19 57 SER B CA 1
ATOM 1083 C C . SER B 1 57 ? -9.477 -5.289 -0.615 1 97.19 57 SER B C 1
ATOM 1085 O O . SER B 1 57 ? -9.039 -6.359 -0.192 1 97.19 57 SER B O 1
ATOM 1087 N N . LEU B 1 58 ? -8.727 -4.27 -0.818 1 97.38 58 LEU B N 1
ATOM 1088 C CA . LEU B 1 58 ? -7.32 -4.23 -0.44 1 97.38 58 LEU B CA 1
ATOM 1089 C C . LEU B 1 58 ? -7.145 -4.531 1.045 1 97.38 58 LEU B C 1
ATOM 1091 O O . LEU B 1 58 ? -6.273 -5.316 1.427 1 97.38 58 LEU B O 1
ATOM 1095 N N . GLU B 1 59 ? -7.961 -3.908 1.825 1 97.12 59 GLU B N 1
ATOM 1096 C CA . GLU B 1 59 ? -7.859 -4.027 3.277 1 97.12 59 GLU B CA 1
ATOM 1097 C C . GLU B 1 59 ? -8.086 -5.465 3.73 1 97.12 59 GLU B C 1
ATOM 1099 O O . GLU B 1 59 ? -7.418 -5.949 4.645 1 97.12 59 GLU B O 1
ATOM 1104 N N . TYR B 1 60 ? -9.055 -6.094 3.107 1 97.88 60 TYR B N 1
ATOM 1105 C CA . TYR B 1 60 ? -9.305 -7.5 3.406 1 97.88 60 TYR B CA 1
ATOM 1106 C C . TYR B 1 60 ? -8.109 -8.367 3.02 1 97.88 60 TYR B C 1
ATOM 1108 O O . TYR B 1 60 ? -7.609 -9.141 3.838 1 97.88 60 TYR B O 1
ATOM 1116 N N . LEU B 1 61 ? -7.598 -8.211 1.837 1 98.44 61 LEU B N 1
ATOM 1117 C CA . LEU B 1 61 ? -6.531 -9.047 1.298 1 98.44 61 LEU B CA 1
ATOM 1118 C C . LEU B 1 61 ? -5.238 -8.859 2.082 1 98.44 61 LEU B C 1
ATOM 1120 O O . LEU B 1 61 ? -4.5 -9.812 2.314 1 98.44 61 LEU B O 1
ATOM 1124 N N . PHE B 1 62 ? -5.027 -7.637 2.482 1 98.44 62 PHE B N 1
ATOM 1125 C CA . PHE B 1 62 ? -3.719 -7.316 3.037 1 98.44 62 PHE B CA 1
ATOM 1126 C C . PHE B 1 62 ? -3.824 -6.996 4.523 1 98.44 62 PHE B C 1
ATOM 1128 O O . PHE B 1 62 ? -3.08 -6.16 5.039 1 98.44 62 PHE B O 1
ATOM 1135 N N . GLU B 1 63 ? -4.816 -7.637 5.141 1 97.12 63 GLU B N 1
ATOM 1136 C CA . GLU B 1 63 ? -4.828 -7.645 6.602 1 97.12 63 GLU B CA 1
ATOM 1137 C C . GLU B 1 63 ? -3.648 -8.43 7.16 1 97.12 63 GLU B C 1
ATOM 1139 O O . GLU B 1 63 ? -3.533 -9.633 6.93 1 97.12 63 GLU B O 1
ATOM 1144 N N . PHE B 1 64 ? -2.793 -7.645 7.887 1 96.44 64 PHE B N 1
ATOM 1145 C CA . PHE B 1 64 ? -1.537 -8.234 8.336 1 96.44 64 PHE B CA 1
ATOM 1146 C C . PHE B 1 64 ? -1.703 -8.883 9.703 1 96.44 64 PHE B C 1
ATOM 1148 O O . PHE B 1 64 ? -2.336 -8.312 10.594 1 96.44 64 PHE B O 1
ATOM 1155 N N . GLU B 1 65 ? -1.297 -10.102 9.797 1 93.44 65 GLU B N 1
ATOM 1156 C CA . GLU B 1 65 ? -1.245 -10.789 11.078 1 93.44 65 GLU B CA 1
ATOM 1157 C C . GLU B 1 65 ? 0.196 -11.047 11.508 1 93.44 65 GLU B C 1
ATOM 1159 O O . GLU B 1 65 ? 0.99 -11.602 10.75 1 93.44 65 GLU B O 1
ATOM 1164 N N . GLU B 1 66 ? 0.517 -10.453 12.625 1 85.5 66 GLU B N 1
ATOM 1165 C CA . GLU B 1 66 ? 1.861 -10.648 13.156 1 85.5 66 GLU B CA 1
ATOM 1166 C C . GLU B 1 66 ? 2.029 -12.055 13.734 1 85.5 66 GLU B C 1
ATOM 1168 O O . GLU B 1 66 ? 1.195 -12.516 14.516 1 85.5 66 GLU B O 1
ATOM 1173 N N . ASN B 1 67 ? 2.422 -12.961 12.977 1 63.38 67 ASN B N 1
ATOM 1174 C CA . ASN B 1 67 ? 2.664 -14.266 13.586 1 63.38 67 ASN B CA 1
ATOM 1175 C C . ASN B 1 67 ? 3.732 -14.195 14.672 1 63.38 67 ASN B C 1
ATOM 1177 O O . ASN B 1 67 ? 4.844 -13.719 14.422 1 63.38 67 ASN B O 1
ATOM 1181 N N . GLU B 1 68 ? 3.248 -13.695 15.828 1 51.19 68 GLU B N 1
ATOM 1182 C CA . GLU B 1 68 ? 4.16 -13.789 16.969 1 51.19 68 GLU B CA 1
ATOM 1183 C C . GLU B 1 68 ? 4.777 -15.188 17.062 1 51.19 68 GLU B C 1
ATOM 1185 O O . GLU B 1 68 ? 4.055 -16.188 17.109 1 51.19 68 GLU B O 1
ATOM 1190 N N . ALA B 1 69 ? 5.672 -15.664 16.141 1 44.31 69 ALA B N 1
ATOM 1191 C CA . ALA B 1 69 ? 6.387 -16.828 16.641 1 44.31 69 ALA B CA 1
ATOM 1192 C C . ALA B 1 69 ? 6.664 -16.703 18.141 1 44.31 69 ALA B C 1
ATOM 1194 O O . ALA B 1 69 ? 7.332 -15.766 18.578 1 44.31 69 ALA B O 1
ATOM 1195 N N . ASN B 1 70 ? 5.664 -16.938 18.922 1 36.38 70 ASN B N 1
ATOM 1196 C CA . ASN B 1 70 ? 6.09 -17.312 20.266 1 36.38 70 ASN B CA 1
ATOM 1197 C C . ASN B 1 70 ? 7.25 -18.297 20.234 1 36.38 70 ASN B C 1
ATOM 1199 O O . ASN B 1 70 ? 7.246 -19.234 19.453 1 36.38 70 ASN B O 1
#

Organism: Bacillus cereus (strain ATCC 14579 / DSM 31 / CCUG 7414 / JCM 2152 / NBRC 15305 / NCIMB 9373 / NCTC 2599 / NRRL B-3711) (NCBI:txid226900)

Secondary structure (DSSP, 8-state):
--HHHHHHHHHHT--HHHHHHHHT--HHHHHHHHTTSSPPBHHHHHHHHHHH-TTS-HHHHT--------/--HHHHHHHHHHT--HHHHHHHHT--HHHHHHHHTTSSPPBHHHHHHHHHHH-TTS-HHHHT--------

Radius of gyration: 15.73 Å; Cα contacts (8 Å, |Δi|>4): 163; chains: 2; bounding box: 26×42×41 Å